Protein AF-A0A1H1UPE2-F1 (afdb_monomer)

Radius of gyration: 16.91 Å; Cα contacts (8 Å, |Δi|>4): 225; chains: 1; bounding box: 44×36×43 Å

Structure (mmCIF, N/CA/C/O backbone):
data_AF-A0A1H1UPE2-F1
#
_entry.id   AF-A0A1H1UPE2-F1
#
loop_
_atom_site.group_PDB
_atom_site.id
_atom_site.type_symbol
_atom_site.label_atom_id
_atom_site.label_alt_id
_atom_site.label_comp_id
_atom_site.label_asym_id
_atom_site.label_entity_id
_atom_site.label_seq_id
_atom_site.pdbx_PDB_ins_code
_atom_site.Cartn_x
_atom_site.Cartn_y
_atom_site.Cartn_z
_atom_site.occupancy
_atom_site.B_iso_or_equiv
_atom_site.auth_seq_id
_atom_site.auth_comp_id
_atom_site.auth_asym_id
_atom_site.auth_atom_id
_atom_site.pdbx_PDB_model_num
ATOM 1 N N . MET A 1 1 ? -24.288 -21.296 23.064 1.00 55.00 1 MET A N 1
ATOM 2 C CA . MET A 1 1 ? -23.378 -20.125 23.049 1.00 55.00 1 MET A CA 1
ATOM 3 C C . MET A 1 1 ? -23.974 -19.041 22.158 1.00 55.00 1 MET A C 1
ATOM 5 O O . MET A 1 1 ? -24.281 -19.333 21.012 1.00 55.00 1 MET A O 1
ATOM 9 N N . ARG A 1 2 ? -24.197 -17.819 22.664 1.00 40.62 2 ARG A N 1
ATOM 10 C CA . ARG A 1 2 ? -24.578 -16.676 21.811 1.00 40.62 2 ARG A CA 1
ATOM 11 C C . ARG A 1 2 ? -23.324 -16.181 21.079 1.00 40.62 2 ARG A C 1
ATOM 13 O O . ARG A 1 2 ? -22.304 -16.025 21.750 1.00 40.62 2 ARG A O 1
ATOM 20 N N . PRO A 1 3 ? -23.367 -15.916 19.761 1.00 44.50 3 PRO A N 1
ATOM 21 C CA . PRO A 1 3 ? -22.229 -15.314 19.081 1.00 44.50 3 PRO A CA 1
ATOM 22 C C . PRO A 1 3 ? -21.910 -13.960 19.738 1.00 44.50 3 PRO A C 1
ATOM 24 O O . PRO A 1 3 ? -22.844 -13.231 20.105 1.00 44.50 3 PRO A O 1
ATOM 27 N N . PRO A 1 4 ? -20.624 -13.611 19.926 1.00 52.84 4 PRO A N 1
ATOM 28 C CA . PRO A 1 4 ? -20.255 -12.315 20.471 1.00 52.84 4 PRO A CA 1
ATOM 29 C C . PRO A 1 4 ? -20.882 -11.225 19.601 1.00 52.84 4 PRO A C 1
ATOM 31 O O . PRO A 1 4 ? -20.740 -11.232 18.377 1.00 52.84 4 PRO A O 1
ATOM 34 N N . ARG A 1 5 ? -21.635 -10.310 20.229 1.00 53.56 5 ARG A N 1
ATOM 35 C CA . ARG A 1 5 ? -22.267 -9.186 19.529 1.00 53.56 5 ARG A CA 1
ATOM 36 C C . ARG A 1 5 ? -21.169 -8.434 18.787 1.00 53.56 5 ARG A C 1
ATOM 38 O O . ARG A 1 5 ? -20.299 -7.845 19.423 1.00 53.56 5 ARG A O 1
ATOM 45 N N . ALA A 1 6 ? -21.217 -8.448 17.455 1.00 54.47 6 ALA A N 1
ATOM 46 C CA . ALA A 1 6 ? -20.375 -7.592 16.637 1.00 54.47 6 ALA A CA 1
ATOM 47 C C . ALA A 1 6 ? -20.647 -6.149 17.070 1.00 54.47 6 ALA A C 1
ATOM 49 O O . ALA A 1 6 ? -21.710 -5.592 16.778 1.00 54.47 6 ALA A O 1
ATOM 50 N N . TYR A 1 7 ? -19.727 -5.565 17.838 1.00 54.62 7 TYR A N 1
ATOM 51 C CA . TYR A 1 7 ? -19.840 -4.179 18.254 1.00 54.62 7 TYR A CA 1
ATOM 52 C C . TYR A 1 7 ? -19.864 -3.347 16.976 1.00 54.62 7 TYR A C 1
ATOM 54 O O . TYR A 1 7 ? -18.863 -3.242 16.267 1.00 54.62 7 TYR A O 1
ATOM 62 N N . LYS A 1 8 ? -21.028 -2.775 16.645 1.00 57.31 8 LYS A N 1
ATOM 63 C CA . LYS A 1 8 ? -21.130 -1.774 15.586 1.00 57.31 8 LYS A CA 1
ATOM 64 C C . LYS A 1 8 ? -20.228 -0.620 16.018 1.00 57.31 8 LYS A C 1
ATOM 66 O O . LYS A 1 8 ? -20.635 0.180 16.855 1.00 57.31 8 LYS A O 1
ATOM 71 N N . LEU A 1 9 ? -18.987 -0.556 15.513 1.00 59.81 9 LEU A N 1
ATOM 72 C CA . LEU A 1 9 ? -18.142 0.617 15.738 1.00 59.81 9 LEU A CA 1
ATOM 73 C C . LEU A 1 9 ? -18.926 1.793 15.154 1.00 59.81 9 LEU A C 1
ATOM 75 O O . LEU A 1 9 ? -19.104 1.865 13.931 1.00 59.81 9 LEU A O 1
ATOM 79 N N . GLY A 1 10 ? -19.445 2.648 16.038 1.00 53.66 10 GLY A N 1
ATOM 80 C CA . GLY A 1 10 ? -20.077 3.902 15.654 1.00 53.66 10 GLY A CA 1
ATOM 81 C C . GLY A 1 10 ? -19.105 4.757 14.836 1.00 53.66 10 GLY A C 1
ATOM 82 O O . GLY A 1 10 ? -17.901 4.469 14.831 1.00 53.66 10 GLY A O 1
ATOM 83 N N . PRO A 1 11 ? -19.600 5.783 14.129 1.00 53.78 11 PRO A N 1
ATOM 84 C CA . PRO A 1 11 ? -18.756 6.658 13.326 1.00 53.78 11 PRO A CA 1
ATOM 85 C C . PRO A 1 11 ? -17.591 7.171 14.179 1.00 53.78 11 PRO A C 1
ATOM 87 O O . PRO A 1 11 ? -17.775 7.779 15.238 1.00 53.78 11 PRO A O 1
ATOM 90 N N . VAL A 1 12 ? -16.368 6.840 13.763 1.00 57.25 12 VAL A N 1
ATOM 91 C CA . VAL A 1 12 ? -15.168 7.392 14.384 1.00 57.25 12 VAL A CA 1
ATOM 92 C C . VAL A 1 12 ? -15.097 8.828 13.897 1.00 57.25 12 VAL A C 1
ATOM 94 O O . VAL A 1 12 ? -14.912 9.075 12.711 1.00 57.25 12 VAL A O 1
ATOM 97 N N . ARG A 1 13 ? -15.369 9.770 14.801 1.00 56.66 13 ARG A N 1
ATOM 98 C CA . ARG A 1 13 ? -15.393 11.199 14.491 1.00 56.66 13 ARG A CA 1
ATOM 99 C C . ARG A 1 13 ? -14.040 11.603 13.881 1.00 56.66 13 ARG A C 1
ATOM 101 O O . ARG A 1 13 ? -13.018 11.430 14.535 1.00 56.66 13 ARG A O 1
ATOM 108 N N . ASN A 1 14 ? -14.086 12.115 12.649 1.00 64.81 14 ASN A N 1
ATOM 109 C CA . ASN A 1 14 ? -12.990 12.684 11.855 1.00 64.81 14 ASN A CA 1
ATOM 110 C C . ASN A 1 14 ? -11.842 11.726 11.439 1.00 64.81 14 ASN A C 1
ATOM 112 O O . ASN A 1 14 ? -10.706 11.874 11.877 1.00 64.81 14 ASN A O 1
ATOM 116 N N . THR A 1 15 ? -12.118 10.759 10.552 1.00 82.81 15 THR A N 1
ATOM 117 C CA . THR A 1 15 ? -11.087 9.903 9.914 1.00 82.81 15 THR A CA 1
ATOM 118 C C . THR A 1 15 ? -10.413 10.542 8.694 1.00 82.81 15 THR A C 1
ATOM 120 O O . THR A 1 15 ? -9.576 9.897 8.071 1.00 82.81 15 THR A O 1
ATOM 123 N N . ILE A 1 16 ? -10.762 11.783 8.333 1.00 90.44 16 ILE A N 1
ATOM 124 C CA . ILE A 1 16 ? -10.223 12.465 7.144 1.00 90.44 16 ILE A CA 1
ATOM 125 C C . ILE A 1 16 ? -8.692 12.592 7.201 1.00 90.44 16 ILE A C 1
ATOM 127 O O . ILE A 1 16 ? -8.054 12.179 6.236 1.00 90.44 16 ILE A O 1
ATOM 131 N N . PRO A 1 17 ? -8.067 13.043 8.311 1.00 92.31 17 PRO A N 1
ATOM 132 C CA . PRO A 1 17 ? -6.606 13.127 8.375 1.00 92.31 17 PRO A CA 1
ATOM 133 C C . PRO A 1 17 ? -5.929 11.763 8.199 1.00 92.31 17 PRO A C 1
ATOM 135 O O . PRO A 1 17 ? -4.880 11.667 7.572 1.00 92.31 17 PRO A O 1
ATOM 138 N N . ALA A 1 18 ? -6.555 10.694 8.707 1.00 94.44 18 ALA A N 1
ATOM 139 C CA . ALA A 1 18 ? -6.043 9.340 8.533 1.00 94.44 18 ALA A CA 1
ATOM 140 C C . ALA A 1 18 ? -6.099 8.897 7.067 1.00 94.44 18 ALA A C 1
ATOM 142 O O . ALA A 1 18 ? -5.128 8.338 6.570 1.00 94.44 18 ALA A O 1
ATOM 143 N N . TRP A 1 19 ? -7.200 9.190 6.368 1.00 96.69 19 TRP A N 1
ATOM 144 C CA . TRP A 1 19 ? -7.316 8.936 4.932 1.00 96.69 19 TRP A CA 1
ATOM 145 C C . TRP A 1 19 ? -6.269 9.695 4.125 1.00 96.69 19 TRP A C 1
ATOM 147 O O . TRP A 1 19 ? -5.603 9.084 3.300 1.00 96.69 19 TRP A O 1
ATOM 157 N N . VAL A 1 20 ? -6.091 10.993 4.385 1.00 96.88 20 VAL A N 1
ATOM 158 C CA . VAL A 1 20 ? -5.101 11.820 3.678 1.00 96.88 20 VAL A CA 1
ATOM 159 C C . VAL A 1 20 ? -3.698 11.241 3.835 1.00 96.88 20 VAL A C 1
ATOM 161 O O . VAL A 1 20 ? -3.004 11.052 2.843 1.00 96.88 20 VAL A O 1
ATOM 164 N N . LEU A 1 21 ? -3.298 10.904 5.062 1.00 96.75 21 LEU A N 1
ATOM 165 C CA . LEU A 1 21 ? -1.960 10.374 5.325 1.00 96.75 21 LEU A CA 1
ATOM 166 C C . LEU A 1 21 ? -1.749 8.983 4.724 1.00 96.75 21 LEU A C 1
ATOM 168 O O . LEU A 1 21 ? -0.704 8.742 4.127 1.00 96.75 21 LEU A O 1
ATOM 172 N N . VAL A 1 22 ? -2.737 8.090 4.831 1.00 98.06 22 VAL A N 1
ATOM 173 C CA . VAL A 1 22 ? -2.666 6.758 4.210 1.00 98.06 22 VAL A CA 1
ATOM 174 C C . VAL A 1 22 ? -2.556 6.876 2.691 1.00 98.06 22 VAL A C 1
ATOM 176 O O . VAL A 1 22 ? -1.695 6.236 2.099 1.00 98.06 22 VAL A O 1
ATOM 179 N N . LEU A 1 23 ? -3.378 7.715 2.055 1.00 98.12 23 LEU A N 1
ATOM 180 C CA . LEU A 1 23 ? -3.332 7.910 0.605 1.00 98.12 23 LEU A CA 1
ATOM 181 C C . LEU A 1 23 ? -2.020 8.561 0.152 1.00 98.12 23 LEU A C 1
ATOM 183 O O . LEU A 1 23 ? -1.488 8.170 -0.881 1.00 98.12 23 LEU A O 1
ATOM 187 N N . ALA A 1 24 ? -1.467 9.493 0.932 1.00 97.81 24 ALA A N 1
ATOM 188 C CA . ALA A 1 24 ? -0.156 10.073 0.657 1.00 97.81 24 ALA A CA 1
ATOM 189 C C . ALA A 1 24 ? 0.955 9.012 0.712 1.00 97.81 24 ALA A C 1
ATOM 191 O O . ALA A 1 24 ? 1.769 8.938 -0.203 1.00 97.81 24 ALA A O 1
ATOM 192 N N . ALA A 1 25 ? 0.957 8.145 1.729 1.00 97.94 25 ALA A N 1
ATOM 193 C CA . ALA A 1 25 ? 1.924 7.052 1.831 1.00 97.94 25 ALA A CA 1
ATOM 194 C C . ALA A 1 25 ? 1.784 6.037 0.681 1.00 97.94 25 ALA A C 1
ATOM 196 O O . ALA A 1 25 ? 2.790 5.633 0.099 1.00 97.94 25 ALA A O 1
ATOM 197 N N . VAL A 1 26 ? 0.548 5.672 0.315 1.00 98.00 26 VAL A N 1
ATOM 198 C CA . VAL A 1 26 ? 0.261 4.828 -0.857 1.00 98.00 26 VAL A CA 1
ATOM 199 C C . VAL A 1 26 ? 0.828 5.468 -2.121 1.00 98.00 26 VAL A C 1
ATOM 201 O O . VAL A 1 26 ? 1.551 4.806 -2.861 1.00 98.00 26 VAL A O 1
ATOM 204 N N . PHE A 1 27 ? 0.559 6.755 -2.346 1.00 96.44 27 PHE A N 1
ATOM 205 C CA . PHE A 1 27 ? 1.065 7.481 -3.508 1.00 96.44 27 PHE A CA 1
ATOM 206 C C . PHE A 1 27 ? 2.597 7.519 -3.542 1.00 96.44 27 PHE A C 1
ATOM 208 O O . PHE A 1 27 ? 3.175 7.199 -4.577 1.00 96.44 27 PHE A O 1
ATOM 215 N N . CYS A 1 28 ? 3.261 7.835 -2.422 1.00 95.75 28 CYS A N 1
ATOM 216 C CA . CYS A 1 28 ? 4.724 7.840 -2.317 1.00 95.75 28 CYS A CA 1
ATOM 217 C C . CYS A 1 28 ? 5.340 6.500 -2.744 1.00 95.75 28 CYS A C 1
ATOM 219 O O . CYS A 1 28 ? 6.278 6.482 -3.535 1.00 95.75 28 CYS A O 1
ATOM 221 N N . ILE A 1 29 ? 4.802 5.378 -2.259 1.00 94.44 29 ILE A N 1
ATOM 222 C CA . ILE A 1 29 ? 5.364 4.048 -2.536 1.00 94.44 29 ILE A CA 1
ATOM 223 C C . ILE A 1 29 ? 5.000 3.525 -3.930 1.00 94.44 29 ILE A C 1
ATOM 225 O O . ILE A 1 29 ? 5.785 2.788 -4.515 1.00 94.44 29 ILE A O 1
ATOM 229 N N . THR A 1 30 ? 3.843 3.884 -4.485 1.00 94.00 30 THR A N 1
ATOM 230 C CA . THR A 1 30 ? 3.382 3.318 -5.769 1.00 94.00 30 THR A CA 1
ATOM 231 C C . THR A 1 30 ? 3.799 4.150 -6.975 1.00 94.00 30 THR A C 1
ATOM 233 O O . THR A 1 30 ? 4.405 3.622 -7.905 1.00 94.00 30 THR A O 1
ATOM 236 N N . VAL A 1 31 ? 3.513 5.452 -6.947 1.00 93.44 31 VAL A N 1
ATOM 237 C CA . VAL A 1 31 ? 3.794 6.389 -8.045 1.00 93.44 31 VAL A CA 1
ATOM 238 C C . VAL A 1 31 ? 5.053 7.199 -7.748 1.00 93.44 31 VAL A C 1
ATOM 240 O O . VAL A 1 31 ? 5.904 7.372 -8.616 1.00 93.44 31 VAL A O 1
ATOM 243 N N . GLY A 1 32 ? 5.202 7.667 -6.507 1.00 92.25 32 GLY A N 1
ATOM 244 C CA . GLY A 1 32 ? 6.325 8.497 -6.080 1.00 92.25 32 GLY A CA 1
ATOM 245 C C . GLY A 1 32 ? 7.675 7.817 -6.294 1.00 92.25 32 GLY A C 1
ATOM 246 O O . GLY A 1 32 ? 8.593 8.466 -6.788 1.00 92.25 32 GLY A O 1
ATOM 247 N N . LYS A 1 33 ? 7.789 6.513 -6.002 1.00 92.38 33 LYS A N 1
ATOM 248 C CA . LYS A 1 33 ? 9.030 5.726 -6.141 1.00 92.38 33 LYS A CA 1
ATOM 249 C C . LYS A 1 33 ? 9.705 5.834 -7.516 1.00 92.38 33 LYS A C 1
ATOM 251 O O . LYS A 1 33 ? 10.891 5.555 -7.628 1.00 92.38 33 LYS A O 1
ATOM 256 N N . ALA A 1 34 ? 8.977 6.247 -8.555 1.00 91.81 34 ALA A N 1
ATOM 257 C CA . ALA A 1 34 ? 9.536 6.461 -9.884 1.00 91.81 34 ALA A CA 1
ATOM 258 C C . ALA A 1 34 ? 10.386 7.731 -10.028 1.00 91.81 34 ALA A C 1
ATOM 260 O O . ALA A 1 34 ? 11.089 7.882 -11.020 1.00 91.81 34 ALA A O 1
ATOM 261 N N . TYR A 1 35 ? 10.327 8.631 -9.049 1.00 91.69 35 TYR A N 1
ATOM 262 C CA . TYR A 1 35 ? 11.004 9.928 -9.069 1.00 91.69 35 TYR A CA 1
ATOM 263 C C . TYR A 1 35 ? 12.082 10.064 -7.989 1.00 91.69 35 TYR A C 1
ATOM 265 O O . TYR A 1 35 ? 12.756 11.090 -7.921 1.00 91.69 35 TYR A O 1
ATOM 273 N N . VAL A 1 36 ? 12.200 9.073 -7.105 1.00 92.06 36 VAL A N 1
ATOM 274 C CA . VAL A 1 36 ? 13.107 9.116 -5.959 1.00 92.06 36 VAL A CA 1
ATOM 275 C C . VAL A 1 36 ? 13.802 7.784 -5.812 1.00 92.06 36 VAL A C 1
ATOM 277 O O . VAL A 1 36 ? 13.112 6.769 -5.753 1.00 92.06 36 VAL A O 1
ATOM 280 N N . ASP A 1 37 ? 15.128 7.774 -5.723 1.00 92.81 37 ASP A N 1
ATOM 281 C CA . ASP A 1 37 ? 15.870 6.543 -5.452 1.00 92.81 37 ASP A CA 1
ATOM 282 C C . ASP A 1 37 ? 15.686 6.101 -3.996 1.00 92.81 37 ASP A C 1
ATOM 284 O O . ASP A 1 37 ? 15.662 6.906 -3.062 1.00 92.81 37 ASP A O 1
ATOM 288 N N . GLY A 1 38 ? 15.540 4.793 -3.793 1.00 90.44 38 GLY A N 1
ATOM 289 C CA . GLY A 1 38 ? 15.335 4.211 -2.476 1.00 90.44 38 GLY A CA 1
ATOM 290 C C . GLY A 1 38 ? 16.287 3.053 -2.195 1.00 90.44 38 GLY A C 1
ATOM 291 O O . GLY A 1 38 ? 16.884 2.483 -3.101 1.00 90.44 38 GLY A O 1
ATOM 292 N N . PRO A 1 39 ? 16.393 2.609 -0.934 1.00 88.81 39 PRO A N 1
ATOM 293 C CA . PRO A 1 39 ? 17.261 1.482 -0.585 1.00 88.81 39 PRO A CA 1
ATOM 294 C C . PRO A 1 39 ? 16.872 0.161 -1.267 1.00 88.81 39 PRO A C 1
ATOM 296 O O . PRO A 1 39 ? 17.688 -0.752 -1.356 1.00 88.81 39 PRO A O 1
ATOM 299 N N . LEU A 1 40 ? 15.609 0.038 -1.692 1.00 86.50 40 LEU A N 1
ATOM 300 C CA . LEU A 1 40 ? 15.030 -1.188 -2.250 1.00 86.50 40 LEU A CA 1
ATOM 301 C C . LEU A 1 40 ? 14.624 -1.048 -3.726 1.00 86.50 40 LEU A C 1
ATOM 303 O O . LEU A 1 40 ? 14.135 -2.015 -4.306 1.00 86.50 40 LEU A O 1
ATOM 307 N N . TRP A 1 41 ? 14.773 0.134 -4.331 1.00 88.94 41 TRP A N 1
ATOM 308 C CA . TRP A 1 41 ? 14.375 0.387 -5.717 1.00 88.94 41 TRP A CA 1
ATOM 309 C C . TRP A 1 41 ? 15.211 1.510 -6.338 1.00 88.94 41 TRP A C 1
ATOM 311 O O . TRP A 1 41 ? 15.661 2.412 -5.642 1.00 88.94 41 TRP A O 1
ATOM 321 N N . ASN A 1 42 ? 15.352 1.482 -7.663 1.00 89.25 42 ASN A N 1
ATOM 322 C CA . ASN A 1 42 ? 15.969 2.564 -8.434 1.00 89.25 42 ASN A CA 1
ATOM 323 C C . ASN A 1 42 ? 14.897 3.249 -9.287 1.00 89.25 42 ASN A C 1
ATOM 325 O O . ASN A 1 42 ? 14.173 2.563 -10.016 1.00 89.25 42 ASN A O 1
ATOM 329 N N . ALA A 1 43 ? 14.812 4.575 -9.224 1.00 88.44 43 ALA A N 1
ATOM 330 C CA . ALA A 1 43 ? 13.836 5.397 -9.939 1.00 88.44 43 ALA A CA 1
ATOM 331 C C . ALA A 1 43 ? 13.999 5.293 -11.464 1.00 88.44 43 ALA A C 1
ATOM 333 O O . ALA A 1 43 ? 13.018 5.197 -12.204 1.00 88.44 43 ALA A O 1
ATOM 334 N N . SER A 1 44 ? 15.243 5.206 -11.941 1.00 85.25 44 SER A N 1
ATOM 335 C CA . SER A 1 44 ? 15.567 5.083 -13.370 1.00 85.25 44 SER A CA 1
ATOM 336 C C . SER A 1 44 ? 14.939 3.854 -14.039 1.00 85.25 44 SER A C 1
ATOM 338 O O . SER A 1 44 ? 14.552 3.918 -15.203 1.00 85.25 44 SER A O 1
ATOM 340 N N . VAL A 1 45 ? 14.765 2.754 -13.298 1.00 83.81 45 VAL A N 1
ATOM 341 C CA . VAL A 1 45 ? 14.158 1.503 -13.794 1.00 83.81 45 VAL A CA 1
ATOM 342 C C . VAL A 1 45 ? 12.624 1.570 -13.791 1.00 83.81 45 VAL A C 1
ATOM 344 O O . VAL A 1 45 ? 11.962 0.749 -14.421 1.00 83.81 45 VAL A O 1
ATOM 347 N N . GLN A 1 46 ? 12.044 2.549 -13.091 1.00 81.81 46 GLN A N 1
ATOM 348 C CA . GLN A 1 46 ? 10.597 2.767 -13.029 1.00 81.81 46 GLN A CA 1
ATOM 349 C C . GLN A 1 46 ? 10.093 3.712 -14.129 1.00 81.81 46 GLN A C 1
ATOM 351 O O . GLN A 1 46 ? 8.890 3.809 -14.326 1.00 81.81 46 GLN A O 1
ATOM 356 N N . SER A 1 47 ? 10.971 4.407 -14.858 1.00 75.31 47 SER A N 1
ATOM 357 C CA . SER A 1 47 ? 10.590 5.339 -15.936 1.00 75.31 47 SER A CA 1
ATOM 358 C C . SER A 1 47 ? 10.258 4.610 -17.245 1.00 75.31 47 SER A C 1
ATOM 360 O O . SER A 1 47 ? 10.805 4.905 -18.307 1.00 75.31 47 SER A O 1
ATOM 362 N N . LEU A 1 48 ? 9.389 3.607 -17.159 1.00 79.88 48 LEU A N 1
ATOM 363 C CA . LEU A 1 48 ? 8.943 2.789 -18.279 1.00 79.88 48 LEU A CA 1
ATOM 364 C C . LEU A 1 48 ? 7.414 2.766 -18.326 1.00 79.88 48 LEU A C 1
ATOM 366 O O . LEU A 1 48 ? 6.728 3.050 -17.345 1.00 79.88 48 LEU A O 1
ATOM 370 N N . ARG A 1 49 ? 6.885 2.433 -19.505 1.00 87.00 49 ARG A N 1
ATOM 371 C CA . ARG A 1 49 ? 5.463 2.168 -19.731 1.00 87.00 49 ARG A CA 1
ATOM 372 C C . ARG A 1 49 ? 5.320 0.728 -20.197 1.00 87.00 49 ARG A C 1
ATOM 374 O O . ARG A 1 49 ? 5.318 0.454 -21.394 1.00 87.00 49 ARG A O 1
ATOM 381 N N . GLU A 1 50 ? 5.225 -0.179 -19.239 1.00 86.88 50 GLU A N 1
ATOM 382 C CA . GLU A 1 50 ? 5.100 -1.612 -19.490 1.00 86.88 50 GLU A CA 1
ATOM 383 C C . GLU A 1 50 ? 3.834 -2.145 -18.821 1.00 86.88 50 GLU A C 1
ATOM 385 O O . GLU A 1 50 ? 3.473 -1.709 -17.731 1.00 86.88 50 GLU A O 1
ATOM 390 N N . ILE A 1 51 ? 3.147 -3.072 -19.488 1.00 88.56 51 ILE A N 1
ATOM 391 C CA . ILE A 1 51 ? 1.941 -3.716 -18.968 1.00 88.56 51 ILE A CA 1
ATOM 392 C C . ILE A 1 51 ? 2.240 -5.202 -18.772 1.00 88.56 51 ILE A C 1
ATOM 394 O O . ILE A 1 51 ? 2.599 -5.895 -19.726 1.00 88.56 51 ILE A O 1
ATOM 398 N N . ARG A 1 52 ? 2.028 -5.700 -17.556 1.00 90.75 52 ARG A N 1
ATOM 399 C CA . ARG A 1 52 ? 2.190 -7.097 -17.163 1.00 90.75 52 ARG A CA 1
ATOM 400 C C . ARG A 1 52 ? 0.844 -7.658 -16.728 1.00 90.75 52 ARG A C 1
ATOM 402 O O . ARG A 1 52 ? 0.304 -7.324 -15.680 1.00 90.75 52 ARG A O 1
ATOM 409 N N . LEU A 1 53 ? 0.264 -8.491 -17.587 1.00 91.50 53 LEU A N 1
ATOM 410 C CA . LEU A 1 53 ? -1.082 -9.045 -17.386 1.00 91.50 53 LEU A CA 1
ATOM 411 C C . LEU A 1 53 ? -1.081 -10.535 -17.051 1.00 91.50 53 LEU A C 1
ATOM 413 O O . LEU A 1 53 ? -2.154 -11.112 -16.889 1.00 91.50 53 LEU A O 1
ATOM 417 N N . ILE A 1 54 ? 0.092 -11.168 -16.984 1.00 93.94 54 ILE A N 1
ATOM 418 C CA . ILE A 1 54 ? 0.219 -12.578 -16.622 1.00 93.94 54 ILE A CA 1
ATOM 419 C C . ILE A 1 54 ? 0.275 -12.647 -15.092 1.00 93.94 54 ILE A C 1
ATOM 421 O O . ILE A 1 54 ? 1.267 -12.201 -14.517 1.00 93.94 54 ILE A O 1
ATOM 425 N N . PRO A 1 55 ? -0.751 -13.198 -14.420 1.00 94.31 55 PRO A N 1
ATOM 426 C CA . PRO A 1 55 ? -0.754 -13.253 -12.967 1.00 94.31 55 PRO A CA 1
ATOM 427 C C . PRO A 1 55 ? 0.384 -14.122 -12.444 1.00 94.31 55 PRO A C 1
ATOM 429 O O . PRO A 1 55 ? 0.655 -15.202 -12.978 1.00 94.31 55 PRO A O 1
ATOM 432 N N . LEU A 1 56 ? 0.997 -13.668 -11.359 1.00 94.38 56 LEU A N 1
ATOM 433 C CA . LEU A 1 56 ? 2.097 -14.299 -10.647 1.00 94.38 56 LEU A CA 1
ATOM 434 C C . LEU A 1 56 ? 3.340 -14.497 -11.521 1.00 94.38 56 LEU A C 1
ATOM 436 O O . LEU A 1 56 ? 4.179 -15.340 -11.203 1.00 94.38 56 LEU A O 1
ATOM 440 N N . GLN A 1 57 ? 3.486 -13.744 -12.617 1.00 92.31 57 GLN A N 1
ATOM 441 C CA . GLN A 1 57 ? 4.603 -13.912 -13.549 1.00 92.31 57 GLN A CA 1
ATOM 442 C C . GLN A 1 57 ? 5.951 -13.763 -12.843 1.00 92.31 57 GLN A C 1
ATOM 444 O O . GLN A 1 57 ? 6.847 -14.578 -13.069 1.00 92.31 57 GLN A O 1
ATOM 449 N N . GLU A 1 58 ? 6.084 -12.783 -11.945 1.00 91.12 58 GLU A N 1
ATOM 450 C CA . GLU A 1 58 ? 7.333 -12.561 -11.215 1.00 91.12 58 GLU A CA 1
ATOM 451 C C . GLU A 1 58 ? 7.709 -13.761 -10.330 1.00 91.12 58 GLU A C 1
ATOM 453 O O . GLU A 1 58 ? 8.891 -14.025 -10.133 1.00 91.12 58 GLU A O 1
ATOM 458 N N . PHE A 1 59 ? 6.743 -14.550 -9.841 1.00 94.25 59 PHE A N 1
ATOM 459 C CA . PHE A 1 59 ? 7.039 -15.751 -9.049 1.00 94.25 59 PHE A CA 1
ATOM 460 C C . PHE A 1 59 ? 7.689 -16.869 -9.871 1.00 94.25 59 PHE A C 1
ATOM 462 O O . PHE A 1 59 ? 8.425 -17.683 -9.312 1.00 94.25 59 PHE A O 1
ATOM 469 N N . TYR A 1 60 ? 7.442 -16.912 -11.181 1.00 93.12 60 TYR A N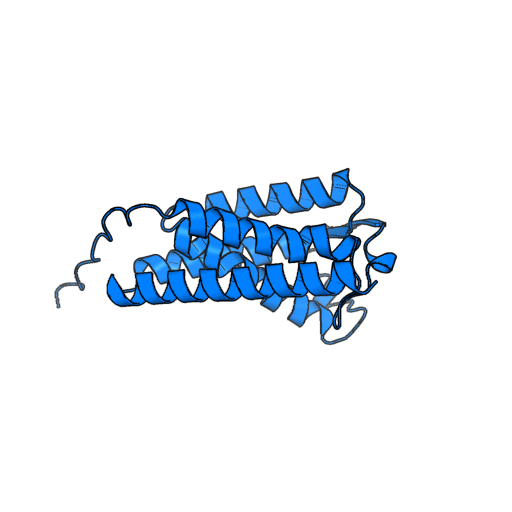 1
ATOM 470 C CA . TYR A 1 60 ? 8.012 -17.918 -12.081 1.00 93.12 60 TYR A CA 1
ATOM 471 C C . TYR A 1 60 ? 9.210 -17.394 -12.878 1.00 93.12 60 TYR A C 1
ATOM 473 O O . TYR A 1 60 ? 10.051 -18.184 -13.304 1.00 93.12 60 TYR A O 1
ATOM 481 N N . GLN A 1 61 ? 9.299 -16.078 -13.083 1.00 91.62 61 GLN A N 1
ATOM 482 C CA . GLN A 1 61 ? 10.377 -15.410 -13.816 1.00 91.62 61 GLN A CA 1
ATOM 483 C C . GLN A 1 61 ? 10.910 -14.192 -13.037 1.00 91.62 61 GLN A C 1
ATOM 485 O O . GLN A 1 61 ? 10.800 -13.059 -13.508 1.00 91.62 61 GLN A O 1
ATOM 490 N N . PRO A 1 62 ? 11.471 -14.388 -11.830 1.00 90.88 62 PRO A N 1
ATOM 491 C CA . PRO A 1 62 ? 11.933 -13.276 -11.010 1.00 90.88 62 PRO A CA 1
ATOM 492 C C . PRO A 1 62 ? 13.240 -12.680 -11.542 1.00 90.88 62 PRO A C 1
ATOM 494 O O . PRO A 1 62 ? 14.213 -13.403 -11.758 1.00 90.88 62 PRO A O 1
ATOM 497 N N . THR A 1 63 ? 13.321 -11.349 -11.625 1.00 87.81 63 THR A N 1
ATOM 498 C CA . THR A 1 63 ? 14.602 -10.640 -11.825 1.00 87.81 63 THR A CA 1
ATOM 499 C C . THR A 1 63 ? 15.551 -10.871 -10.647 1.00 87.81 63 THR A C 1
ATOM 501 O O . THR A 1 63 ? 16.748 -11.085 -10.819 1.00 87.81 63 THR A O 1
ATOM 504 N N . VAL A 1 64 ? 15.004 -10.844 -9.428 1.00 89.94 64 VAL A N 1
ATOM 505 C CA . VAL A 1 64 ? 15.696 -11.183 -8.180 1.00 89.94 64 VAL A CA 1
ATOM 506 C C . VAL A 1 64 ? 14.796 -12.087 -7.346 1.00 89.94 64 VAL A C 1
ATOM 508 O O . VAL 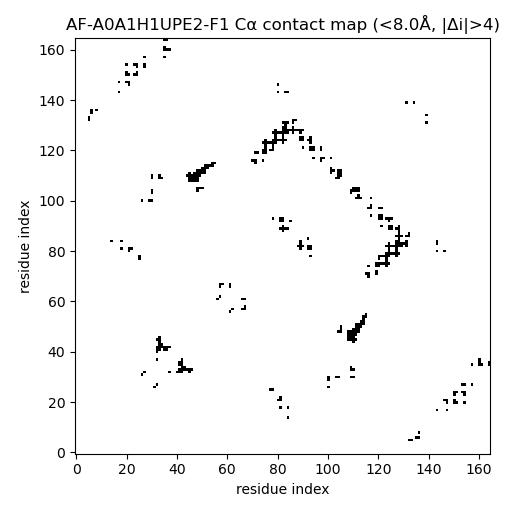A 1 64 ? 13.595 -11.846 -7.250 1.00 89.94 64 VAL A O 1
ATOM 511 N N . TRP A 1 65 ? 15.363 -13.120 -6.717 1.00 92.62 65 TRP A N 1
ATOM 512 C CA . TRP A 1 65 ? 14.595 -14.183 -6.045 1.00 92.62 65 TRP A CA 1
ATOM 513 C C . TRP A 1 65 ? 13.622 -13.677 -4.965 1.00 92.62 65 TRP A C 1
ATOM 515 O O . TRP A 1 65 ? 12.598 -14.306 -4.707 1.00 92.62 65 TRP A O 1
ATOM 525 N N . TYR A 1 66 ? 13.936 -12.546 -4.328 1.00 92.25 66 TYR A N 1
ATOM 526 C CA . TYR A 1 66 ? 13.121 -11.945 -3.271 1.00 92.25 66 TYR A CA 1
ATOM 527 C C . TYR A 1 66 ? 12.115 -10.904 -3.790 1.00 92.25 66 TYR A C 1
ATOM 529 O O . TYR A 1 66 ? 11.254 -10.469 -3.027 1.00 92.25 66 TYR A O 1
ATOM 537 N N . GLY A 1 67 ? 12.210 -10.498 -5.060 1.00 92.56 67 GLY A N 1
ATOM 538 C CA . GLY A 1 67 ? 11.378 -9.457 -5.673 1.00 92.56 67 GLY A CA 1
ATOM 539 C C . GLY A 1 67 ? 9.874 -9.736 -5.576 1.00 92.56 67 GLY A C 1
ATOM 540 O O . GLY A 1 67 ? 9.163 -8.903 -5.015 1.00 92.56 67 GLY A O 1
ATOM 541 N N . PRO A 1 68 ? 9.396 -10.931 -5.977 1.00 94.06 68 PRO A N 1
ATOM 542 C CA . PRO A 1 68 ? 7.970 -11.263 -5.920 1.00 94.06 68 PRO A CA 1
ATOM 543 C C . PRO A 1 68 ? 7.420 -11.242 -4.490 1.00 94.06 68 PRO A C 1
ATOM 545 O O . PRO A 1 68 ? 6.292 -10.821 -4.243 1.00 94.06 68 PRO A O 1
ATOM 548 N N . TRP A 1 69 ? 8.237 -11.659 -3.515 1.00 95.94 69 TRP A N 1
ATOM 549 C CA . TRP A 1 69 ? 7.872 -11.638 -2.099 1.00 95.94 69 TRP A CA 1
ATOM 550 C C . TRP A 1 69 ? 7.808 -10.218 -1.541 1.00 95.94 69 TRP A C 1
ATOM 552 O O . TRP A 1 69 ? 6.879 -9.906 -0.795 1.00 95.94 69 TRP A O 1
ATOM 562 N N . LEU A 1 70 ? 8.764 -9.358 -1.909 1.00 94.00 70 LEU A N 1
ATOM 563 C CA . LEU A 1 70 ? 8.712 -7.934 -1.579 1.00 94.00 70 LEU A CA 1
ATOM 564 C C . LEU A 1 70 ? 7.476 -7.273 -2.190 1.00 94.00 70 LEU A C 1
ATOM 566 O O . LEU A 1 70 ? 6.811 -6.518 -1.486 1.00 94.00 70 LEU A O 1
ATOM 570 N N . ASN A 1 71 ? 7.143 -7.586 -3.446 1.00 94.12 71 ASN A N 1
ATOM 571 C CA . ASN A 1 71 ? 5.970 -7.030 -4.112 1.00 94.12 71 ASN A CA 1
ATOM 572 C C . ASN A 1 71 ? 4.674 -7.472 -3.417 1.00 94.12 71 ASN A C 1
ATOM 574 O O . ASN A 1 71 ? 3.876 -6.646 -2.974 1.00 94.12 71 ASN A O 1
ATOM 578 N N . PHE A 1 72 ? 4.518 -8.782 -3.208 1.00 97.00 72 PHE A N 1
ATOM 579 C CA . PHE A 1 72 ? 3.372 -9.361 -2.511 1.00 97.00 72 PHE A CA 1
ATOM 580 C C . PHE A 1 72 ? 3.174 -8.779 -1.109 1.00 97.00 72 PHE A C 1
ATOM 582 O O . PHE A 1 72 ? 2.105 -8.252 -0.793 1.00 97.00 72 PHE A O 1
ATOM 589 N N . LEU A 1 73 ? 4.199 -8.855 -0.255 1.00 97.44 73 LEU A N 1
ATOM 590 C CA . LEU A 1 73 ? 4.097 -8.392 1.129 1.00 97.44 73 LEU A CA 1
ATOM 591 C C . LEU A 1 73 ? 3.964 -6.870 1.206 1.00 97.44 73 LEU A C 1
ATOM 593 O O . LEU A 1 73 ? 3.194 -6.375 2.029 1.00 97.44 73 LEU A O 1
ATOM 597 N N . GLY A 1 74 ? 4.682 -6.141 0.349 1.00 96.19 74 GLY A N 1
ATOM 598 C CA . GLY A 1 74 ? 4.651 -4.686 0.272 1.00 96.19 74 GLY A CA 1
ATOM 599 C C . GLY A 1 74 ? 3.259 -4.168 -0.070 1.00 96.19 74 GLY A C 1
ATOM 600 O O . GLY A 1 74 ? 2.694 -3.401 0.706 1.00 96.19 74 GLY A O 1
ATOM 601 N N . ASN A 1 75 ? 2.669 -4.649 -1.164 1.00 97.56 75 ASN A N 1
ATOM 602 C CA . ASN A 1 75 ? 1.346 -4.224 -1.624 1.00 97.56 75 ASN A CA 1
ATOM 603 C C . ASN A 1 75 ? 0.228 -4.634 -0.657 1.00 97.56 75 ASN A C 1
ATOM 605 O O . ASN A 1 75 ? -0.620 -3.813 -0.290 1.00 97.56 75 ASN A O 1
ATOM 609 N N . VAL A 1 76 ? 0.268 -5.867 -0.131 1.00 98.56 76 VAL A N 1
ATOM 610 C CA . VAL A 1 76 ? -0.683 -6.300 0.905 1.00 98.56 76 VAL A CA 1
ATOM 611 C C . VAL A 1 76 ? -0.586 -5.394 2.135 1.00 98.56 76 VAL A C 1
ATOM 613 O O . VAL A 1 76 ? -1.608 -4.883 2.600 1.00 98.56 76 VAL A O 1
ATOM 616 N N . ALA A 1 77 ? 0.618 -5.155 2.665 1.00 98.06 77 ALA A N 1
ATOM 617 C CA . ALA A 1 77 ? 0.810 -4.313 3.845 1.00 98.06 77 ALA A CA 1
ATOM 618 C C . ALA A 1 77 ? 0.383 -2.858 3.593 1.00 98.06 77 ALA A C 1
ATOM 620 O O . ALA A 1 77 ? -0.261 -2.254 4.455 1.00 98.06 77 ALA A O 1
ATOM 621 N N . LEU A 1 78 ? 0.680 -2.321 2.407 1.00 97.94 78 LEU A N 1
ATOM 622 C CA . LEU A 1 78 ? 0.344 -0.958 2.003 1.00 97.94 78 LEU A CA 1
ATOM 623 C C . LEU A 1 78 ? -1.173 -0.720 1.965 1.00 97.94 78 LEU A C 1
ATOM 625 O O . LEU A 1 78 ? -1.641 0.357 2.339 1.00 97.94 78 LEU A O 1
ATOM 629 N N . PHE A 1 79 ? -1.958 -1.735 1.588 1.00 98.56 79 PHE A N 1
ATOM 630 C CA . PHE A 1 79 ? -3.417 -1.631 1.490 1.00 98.56 79 PHE A CA 1
ATOM 631 C C . PHE A 1 79 ? -4.189 -2.072 2.745 1.00 98.56 79 PHE A C 1
ATOM 633 O O . PHE A 1 79 ? -5.388 -1.786 2.856 1.00 98.56 79 PHE A O 1
ATOM 640 N N . VAL A 1 80 ? -3.547 -2.683 3.749 1.00 98.62 80 VAL A N 1
ATOM 641 C CA . VAL A 1 80 ? -4.203 -2.972 5.045 1.00 98.62 80 VAL A CA 1
ATOM 642 C C . VAL A 1 80 ? -4.784 -1.707 5.707 1.00 98.62 80 VAL A C 1
ATOM 644 O O . VAL A 1 80 ? -5.952 -1.745 6.114 1.00 98.62 80 VAL A O 1
ATOM 647 N N . PRO A 1 81 ? -4.067 -0.567 5.791 1.00 98.12 81 PRO A N 1
ATOM 648 C CA . PRO A 1 81 ? -4.625 0.691 6.290 1.00 98.12 81 PRO A CA 1
ATOM 649 C C . PRO A 1 81 ? -5.859 1.173 5.514 1.00 98.12 81 PRO A C 1
ATOM 651 O O . PRO A 1 81 ? -6.845 1.590 6.127 1.00 98.12 81 PRO A O 1
ATOM 654 N N . VAL A 1 82 ? -5.843 1.062 4.179 1.00 98.31 82 VAL A N 1
ATOM 655 C CA . VAL A 1 82 ? -6.979 1.411 3.305 1.00 98.31 82 VAL A CA 1
ATOM 656 C C . VAL A 1 82 ? -8.198 0.568 3.675 1.00 98.31 82 VAL A C 1
ATOM 658 O O . VAL A 1 82 ? -9.289 1.095 3.909 1.00 98.31 82 VAL A O 1
ATOM 661 N N . GLY A 1 83 ? -8.002 -0.744 3.816 1.00 97.69 83 GLY A N 1
ATOM 662 C CA . GLY A 1 83 ? -9.039 -1.677 4.237 1.00 97.69 83 GLY A CA 1
ATOM 663 C C . GLY A 1 83 ? -9.596 -1.378 5.628 1.00 97.69 83 GLY A C 1
ATOM 664 O O . GLY A 1 83 ? -10.815 -1.365 5.822 1.00 97.69 83 GLY A O 1
ATOM 665 N N . LEU A 1 84 ? -8.717 -1.090 6.594 1.00 96.62 84 LEU A N 1
ATOM 666 C CA . LEU A 1 84 ? -9.103 -0.740 7.963 1.00 96.62 84 LEU A CA 1
ATOM 667 C C . LEU A 1 84 ? -10.026 0.483 7.986 1.00 96.62 84 LEU A C 1
ATOM 669 O O . LEU A 1 84 ? -11.053 0.459 8.669 1.00 96.62 84 LEU A O 1
ATOM 673 N N . LEU A 1 85 ? -9.696 1.524 7.214 1.00 96.06 85 LEU A N 1
ATOM 674 C CA . LEU A 1 85 ? -10.480 2.757 7.136 1.00 96.06 85 LEU A CA 1
ATOM 675 C C . LEU A 1 85 ? -11.786 2.585 6.341 1.00 96.06 85 LEU A C 1
ATOM 677 O O . LEU A 1 85 ? -12.823 3.122 6.742 1.00 96.06 85 LEU A O 1
ATOM 681 N N . ALA A 1 86 ? -11.773 1.811 5.252 1.00 95.88 86 ALA A N 1
ATOM 682 C CA . ALA A 1 86 ? -12.948 1.547 4.414 1.00 95.88 86 ALA A CA 1
ATOM 683 C C . ALA A 1 86 ? -13.924 0.525 5.027 1.00 95.88 86 ALA A C 1
ATOM 685 O O . ALA A 1 86 ? -15.115 0.499 4.688 1.00 95.88 86 ALA A O 1
ATOM 686 N N . ARG A 1 87 ? -13.456 -0.307 5.965 1.00 94.00 87 ARG A N 1
ATOM 687 C CA . ARG A 1 87 ? -14.258 -1.270 6.734 1.00 94.00 87 ARG A CA 1
ATOM 688 C C . ARG A 1 87 ? -15.061 -2.199 5.812 1.00 94.00 87 ARG A C 1
ATOM 690 O O . ARG A 1 87 ? -14.503 -2.999 5.076 1.00 94.00 87 ARG A O 1
ATOM 697 N N . ARG A 1 88 ? -16.395 -2.088 5.809 1.00 93.19 88 ARG A N 1
ATOM 698 C CA . ARG A 1 88 ? -17.284 -2.916 4.968 1.00 93.19 88 ARG A CA 1
ATOM 699 C C . ARG A 1 88 ? -17.174 -2.610 3.474 1.00 93.19 88 ARG A C 1
ATOM 701 O O . ARG A 1 88 ? -17.654 -3.395 2.667 1.00 93.19 88 ARG A O 1
ATOM 708 N N . ARG A 1 89 ? -16.587 -1.469 3.109 1.00 95.88 89 ARG A N 1
ATOM 709 C CA . ARG A 1 89 ? -16.318 -1.075 1.722 1.00 95.88 89 ARG A CA 1
ATOM 710 C C . ARG A 1 89 ? -14.869 -1.354 1.318 1.00 95.88 89 ARG A C 1
ATOM 712 O O . ARG A 1 89 ? -14.451 -0.883 0.273 1.00 95.88 89 ARG A O 1
ATOM 719 N N . ALA A 1 90 ? -14.118 -2.109 2.121 1.00 97.25 90 ALA A N 1
ATOM 720 C CA . ALA A 1 90 ? -12.696 -2.336 1.899 1.00 97.25 90 ALA A CA 1
ATOM 721 C C . ALA A 1 90 ? -12.368 -2.907 0.520 1.00 97.25 90 ALA A C 1
ATOM 723 O O . ALA A 1 90 ? -11.536 -2.334 -0.164 1.00 97.25 90 ALA A O 1
ATOM 724 N N . VAL A 1 91 ? -13.059 -3.962 0.082 1.00 98.31 91 VAL A N 1
ATOM 725 C CA . VAL A 1 91 ? -12.819 -4.558 -1.243 1.00 98.31 91 VAL A CA 1
ATOM 726 C C . VAL A 1 91 ? -13.104 -3.573 -2.385 1.00 98.31 91 VAL A C 1
ATOM 728 O O . VAL A 1 91 ? -12.180 -3.307 -3.143 1.00 98.31 91 VAL A O 1
ATOM 731 N N . PRO A 1 92 ? -14.305 -2.967 -2.524 1.00 98.25 92 PRO A N 1
ATOM 732 C CA . PRO A 1 92 ? -14.553 -2.054 -3.642 1.00 98.25 92 PRO A CA 1
ATOM 733 C C . PRO A 1 92 ? -13.680 -0.790 -3.603 1.00 98.25 92 PRO A C 1
ATOM 735 O O . PRO A 1 92 ? -13.281 -0.307 -4.656 1.00 98.25 92 PRO A O 1
ATOM 738 N N . VAL A 1 93 ? -13.347 -0.267 -2.414 1.00 98.12 93 VAL A N 1
ATOM 739 C CA . VAL A 1 93 ? -12.416 0.869 -2.285 1.00 98.12 93 VAL A CA 1
ATOM 740 C C . VAL A 1 93 ? -10.991 0.457 -2.654 1.00 98.12 93 VAL A C 1
ATOM 742 O O . VAL A 1 93 ? -10.323 1.198 -3.362 1.00 98.12 93 VAL A O 1
ATOM 745 N N . GLY A 1 94 ? -10.537 -0.717 -2.210 1.00 98.31 94 GLY A N 1
ATOM 746 C CA . GLY A 1 94 ? -9.214 -1.255 -2.525 1.00 98.31 94 GLY A CA 1
ATOM 747 C C . GLY A 1 94 ? -9.036 -1.507 -4.018 1.00 98.31 94 GLY A C 1
ATOM 748 O O . GLY A 1 94 ? -8.080 -1.008 -4.597 1.00 98.31 94 GLY A O 1
ATOM 749 N N . VAL A 1 95 ? -9.996 -2.183 -4.656 1.00 98.50 95 VAL A N 1
ATOM 750 C CA . VAL A 1 95 ? -9.998 -2.400 -6.113 1.00 98.50 95 VAL A CA 1
ATOM 751 C C . VAL A 1 95 ? -9.982 -1.063 -6.852 1.00 98.50 95 VAL A C 1
ATOM 753 O O . VAL A 1 95 ? -9.133 -0.852 -7.709 1.00 98.50 95 VAL A O 1
ATOM 756 N N . GLY A 1 96 ? -10.885 -0.138 -6.504 1.00 98.38 96 GLY A N 1
ATOM 757 C CA . GLY A 1 96 ? -10.971 1.160 -7.176 1.00 98.38 96 GLY A CA 1
ATOM 758 C C . GLY A 1 96 ? -9.696 1.994 -7.036 1.00 98.38 96 GLY A C 1
ATOM 759 O O . GLY A 1 96 ? -9.232 2.568 -8.017 1.00 98.38 96 GLY A O 1
ATOM 760 N N . LEU A 1 97 ? -9.105 2.029 -5.837 1.00 98.31 97 LEU A N 1
ATOM 761 C CA . LEU A 1 97 ? -7.844 2.727 -5.595 1.00 98.31 97 LEU A CA 1
ATOM 762 C C . LEU A 1 97 ? -6.687 2.067 -6.347 1.00 98.31 97 LEU A C 1
ATOM 764 O O . LEU A 1 97 ? -5.894 2.773 -6.954 1.00 98.31 97 LEU A O 1
ATOM 768 N N . SER A 1 98 ? -6.604 0.736 -6.344 1.00 97.94 98 SER A N 1
ATOM 769 C CA . SER A 1 98 ? -5.537 0.036 -7.054 1.00 97.94 98 SER A CA 1
ATOM 770 C C . SER A 1 98 ? -5.635 0.249 -8.561 1.00 97.94 98 SER A C 1
ATOM 772 O O . SER A 1 98 ? -4.641 0.601 -9.173 1.00 97.94 98 SER A O 1
ATOM 774 N N . VAL A 1 99 ? -6.831 0.156 -9.155 1.00 97.50 99 VAL A N 1
ATOM 775 C CA . VAL A 1 99 ? -7.034 0.489 -10.577 1.00 97.50 99 VAL A CA 1
ATOM 776 C C . VAL A 1 99 ? -6.620 1.934 -10.869 1.00 97.50 99 VAL A C 1
ATOM 778 O O . VAL A 1 99 ? -5.980 2.193 -11.881 1.00 97.50 99 VAL A O 1
ATOM 781 N N . ALA A 1 100 ? -6.947 2.886 -9.990 1.00 97.50 100 ALA A N 1
ATOM 782 C CA . ALA A 1 100 ? -6.531 4.275 -10.171 1.00 97.50 100 ALA A CA 1
ATOM 783 C C . ALA A 1 100 ? -5.000 4.442 -10.139 1.00 97.50 100 ALA A C 1
ATOM 785 O O . ALA A 1 100 ? -4.471 5.260 -10.890 1.00 97.50 100 ALA A O 1
ATOM 786 N N . ILE A 1 101 ? -4.295 3.668 -9.310 1.00 96.25 101 ILE A N 1
ATOM 787 C CA . ILE A 1 101 ? -2.827 3.648 -9.254 1.00 96.25 101 ILE A CA 1
ATOM 788 C C . ILE A 1 101 ? -2.252 3.082 -10.552 1.00 96.25 101 ILE A C 1
ATOM 790 O O . ILE A 1 101 ? -1.473 3.781 -11.193 1.00 96.25 101 ILE A O 1
ATOM 794 N N . GLU A 1 102 ? -2.711 1.904 -10.986 1.00 94.88 102 GLU A N 1
ATOM 795 C CA . GLU A 1 102 ? -2.286 1.268 -12.242 1.00 94.88 102 GLU A CA 1
ATOM 796 C C . GLU A 1 102 ? -2.465 2.208 -13.444 1.00 94.88 102 GLU A C 1
ATOM 798 O O . GLU A 1 102 ? -1.559 2.399 -14.257 1.00 94.88 102 GLU A O 1
ATOM 803 N N . LEU A 1 103 ? -3.635 2.852 -13.540 1.00 94.44 103 LEU A N 1
ATOM 804 C CA . LEU A 1 103 ? -3.940 3.814 -14.600 1.00 94.44 103 LEU A CA 1
ATOM 805 C C . LEU A 1 103 ? -3.063 5.062 -14.514 1.00 94.44 103 LEU A C 1
ATOM 807 O O . LEU A 1 103 ? -2.670 5.594 -15.551 1.00 94.44 103 LEU A O 1
ATOM 811 N N . THR A 1 104 ? -2.759 5.530 -13.301 1.00 94.12 104 THR A N 1
ATOM 812 C CA . THR A 1 104 ? -1.837 6.652 -13.098 1.00 94.12 104 THR A CA 1
ATOM 813 C C . THR A 1 104 ? -0.448 6.264 -13.581 1.00 94.12 104 THR A C 1
ATOM 815 O O . THR A 1 104 ? 0.087 6.963 -14.433 1.00 94.12 104 THR A O 1
ATOM 818 N N . GLN A 1 105 ? 0.089 5.124 -13.133 1.00 93.50 105 GLN A N 1
ATOM 819 C CA . GLN A 1 105 ? 1.411 4.635 -13.531 1.00 93.50 105 GLN A CA 1
ATOM 820 C C . GLN A 1 105 ? 1.526 4.467 -15.043 1.00 93.50 105 GLN A C 1
ATOM 822 O O . GLN A 1 105 ? 2.498 4.937 -15.640 1.00 93.50 105 GLN A O 1
ATOM 827 N N . PHE A 1 106 ? 0.495 3.894 -15.671 1.00 92.69 106 PHE A N 1
ATOM 828 C CA . PHE A 1 106 ? 0.413 3.808 -17.120 1.00 92.69 106 PHE A CA 1
ATOM 829 C C . PHE A 1 106 ? 0.424 5.196 -17.761 1.00 92.69 106 PHE A C 1
ATOM 831 O O . PHE A 1 106 ? 1.239 5.460 -18.640 1.00 92.69 106 PHE A O 1
ATOM 838 N N . ALA A 1 107 ? -0.466 6.098 -17.338 1.00 93.06 107 ALA A N 1
ATOM 839 C CA . ALA A 1 107 ? -0.624 7.422 -17.933 1.00 93.06 107 ALA A CA 1
ATOM 840 C C . ALA A 1 107 ? 0.645 8.275 -17.813 1.00 93.06 107 ALA A C 1
ATOM 842 O O . ALA A 1 107 ? 0.997 8.953 -18.781 1.00 93.06 107 ALA A O 1
ATOM 843 N N . THR A 1 108 ? 1.348 8.199 -16.681 1.00 91.12 108 THR A N 1
ATOM 844 C CA . THR A 1 108 ? 2.550 8.992 -16.393 1.00 91.12 108 THR A CA 1
ATOM 845 C C . THR A 1 108 ? 3.860 8.293 -16.748 1.00 91.12 108 THR A C 1
ATOM 847 O O . THR A 1 108 ? 4.904 8.917 -16.610 1.00 91.12 108 THR A O 1
ATOM 850 N N . ALA A 1 109 ? 3.825 7.048 -17.242 1.00 89.19 109 ALA A N 1
ATOM 851 C CA . ALA A 1 109 ? 5.018 6.234 -17.512 1.00 89.19 109 ALA A CA 1
ATOM 852 C C . ALA A 1 109 ? 5.949 6.116 -16.287 1.00 89.19 109 ALA A C 1
ATOM 854 O O . ALA A 1 109 ? 7.166 6.250 -16.392 1.00 89.19 109 ALA A O 1
ATOM 855 N N . THR A 1 110 ? 5.348 5.909 -15.113 1.00 86.75 110 THR A N 1
ATOM 856 C CA . THR A 1 110 ? 6.046 5.829 -13.817 1.00 86.75 110 THR A CA 1
ATOM 857 C C . THR A 1 110 ? 6.096 4.405 -13.272 1.00 86.75 110 THR A C 1
ATOM 859 O O . THR A 1 110 ? 6.119 4.214 -12.055 1.00 86.75 110 THR A O 1
ATOM 862 N N . GLY A 1 111 ? 6.042 3.397 -14.140 1.00 83.25 111 GLY A N 1
ATOM 863 C CA . GLY A 1 111 ? 6.286 2.022 -13.735 1.00 83.25 111 GLY A CA 1
ATOM 864 C C . GLY A 1 111 ? 5.564 0.989 -14.580 1.00 83.25 111 GLY A C 1
ATOM 865 O O . GLY A 1 111 ? 5.043 1.252 -15.665 1.00 83.25 111 GLY A O 1
ATOM 866 N N . TYR A 1 112 ? 5.547 -0.214 -14.029 1.00 83.88 112 TYR A N 1
ATOM 867 C CA . TYR A 1 112 ? 4.840 -1.355 -14.575 1.00 83.88 112 TYR A CA 1
ATOM 868 C C . TYR A 1 112 ? 3.384 -1.279 -14.142 1.00 83.88 112 TYR A C 1
ATOM 870 O O . TYR A 1 112 ? 3.108 -1.120 -12.957 1.00 83.88 112 TYR A O 1
ATOM 878 N N . THR A 1 113 ? 2.473 -1.391 -15.102 1.00 86.38 113 THR A N 1
ATOM 879 C CA . THR A 1 113 ? 1.081 -1.707 -14.809 1.00 86.38 113 THR A CA 1
ATOM 880 C C . THR A 1 113 ? 0.979 -3.212 -14.631 1.00 86.38 113 THR A C 1
ATOM 882 O O . THR A 1 113 ? 1.147 -3.937 -15.613 1.00 86.38 113 THR A O 1
ATOM 885 N N . ASP A 1 114 ? 0.741 -3.682 -13.413 1.00 89.31 114 ASP A N 1
ATOM 886 C CA . ASP A 1 114 ? 0.859 -5.092 -13.045 1.00 89.31 114 ASP A CA 1
ATOM 887 C C . ASP A 1 114 ? -0.454 -5.639 -12.465 1.00 89.31 114 ASP A C 1
ATOM 889 O O . ASP A 1 114 ? -1.039 -5.109 -11.518 1.00 89.31 114 ASP A O 1
ATOM 893 N N . ILE A 1 115 ? -0.946 -6.737 -13.041 1.00 93.81 115 ILE A N 1
ATOM 89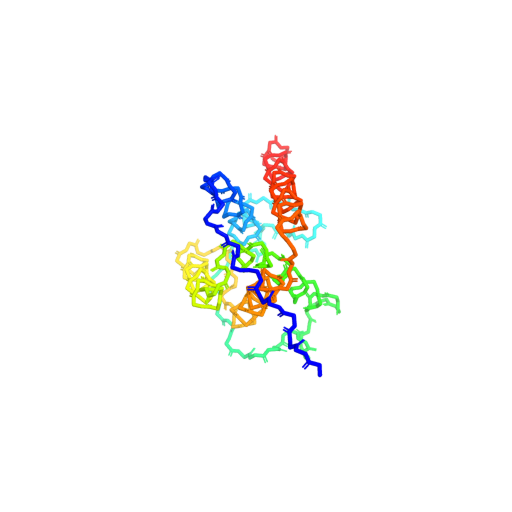4 C CA . ILE A 1 115 ? -2.142 -7.413 -12.531 1.00 93.81 115 ILE A CA 1
ATOM 895 C C . ILE A 1 115 ? -1.930 -7.943 -11.105 1.00 93.81 115 ILE A C 1
ATOM 897 O O . ILE A 1 115 ? -2.889 -8.019 -10.331 1.00 93.81 115 ILE A O 1
ATOM 901 N N . ASP A 1 116 ? -0.689 -8.271 -10.741 1.00 95.31 116 ASP A N 1
ATOM 902 C CA . ASP A 1 116 ? -0.345 -8.747 -9.406 1.00 95.31 116 ASP A CA 1
ATOM 903 C C . ASP A 1 116 ? -0.514 -7.645 -8.359 1.00 95.31 116 ASP A C 1
ATOM 9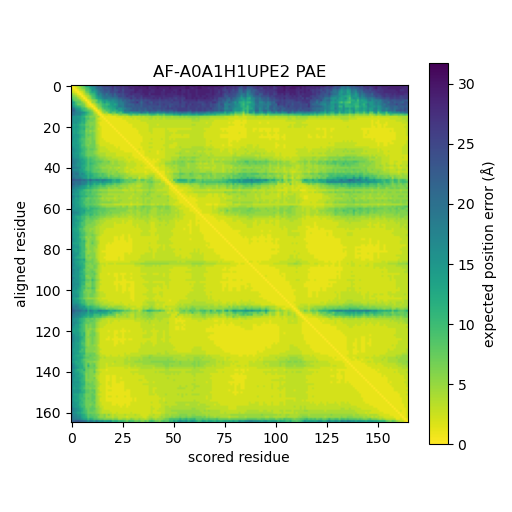05 O O . ASP A 1 116 ? -1.059 -7.905 -7.282 1.00 95.31 116 ASP A O 1
ATOM 909 N N . ASP A 1 117 ? -0.174 -6.400 -8.695 1.00 94.44 117 ASP A N 1
ATOM 910 C CA . ASP A 1 117 ? -0.371 -5.241 -7.823 1.00 94.44 117 ASP A CA 1
ATOM 911 C C . ASP A 1 117 ? -1.866 -5.046 -7.527 1.00 94.44 117 ASP A C 1
ATOM 913 O O . ASP A 1 117 ? -2.256 -4.937 -6.359 1.00 94.44 117 ASP A O 1
ATOM 917 N N . LEU A 1 118 ? -2.736 -5.145 -8.543 1.00 96.56 118 LEU A N 1
ATOM 918 C CA . LEU A 1 118 ? -4.195 -5.127 -8.362 1.00 96.56 118 LEU A CA 1
ATOM 919 C C . LEU A 1 118 ? -4.685 -6.223 -7.407 1.00 96.56 118 LEU A C 1
ATOM 921 O O . LEU A 1 118 ? -5.518 -5.963 -6.526 1.00 96.56 118 LEU A O 1
ATOM 925 N N . ILE A 1 119 ? -4.182 -7.448 -7.567 1.00 97.75 119 ILE A N 1
ATOM 926 C CA . ILE A 1 119 ? -4.556 -8.592 -6.730 1.00 97.75 119 ILE A CA 1
ATOM 927 C C . ILE A 1 119 ? -4.082 -8.367 -5.289 1.00 97.75 119 ILE A C 1
ATOM 929 O O . ILE A 1 119 ? -4.881 -8.463 -4.353 1.00 97.75 119 ILE A O 1
ATOM 933 N N . PHE A 1 120 ? -2.811 -8.029 -5.085 1.00 98.38 120 PHE A N 1
ATOM 934 C CA . PHE A 1 120 ? -2.190 -7.904 -3.765 1.00 98.38 120 PHE A CA 1
ATOM 935 C C . PHE A 1 120 ? -2.737 -6.715 -2.977 1.00 98.38 120 PHE A C 1
ATOM 937 O O . PHE A 1 120 ? -3.071 -6.859 -1.797 1.00 98.38 120 PHE A O 1
ATOM 944 N N . ASN A 1 121 ? -2.953 -5.578 -3.635 1.00 98.56 121 ASN A N 1
ATOM 945 C CA . ASN A 1 121 ? -3.610 -4.417 -3.043 1.00 98.56 121 ASN A CA 1
ATOM 946 C C . ASN A 1 121 ? -5.048 -4.746 -2.614 1.00 98.56 121 ASN A C 1
ATOM 948 O O . ASN A 1 121 ? -5.485 -4.411 -1.507 1.00 98.56 121 ASN A O 1
ATOM 952 N N . THR A 1 122 ? -5.788 -5.479 -3.449 1.00 98.50 122 THR A N 1
ATOM 953 C CA . THR A 1 122 ? -7.146 -5.929 -3.112 1.00 98.50 122 THR A CA 1
ATOM 954 C C . THR A 1 122 ? -7.145 -6.887 -1.917 1.00 98.50 122 THR A C 1
ATOM 956 O O . THR A 1 122 ? -7.994 -6.756 -1.028 1.00 98.50 122 THR A O 1
ATOM 959 N N . LEU A 1 123 ? -6.180 -7.810 -1.843 1.00 98.69 123 LEU A N 1
ATOM 960 C CA . LEU A 1 123 ? -5.995 -8.709 -0.698 1.00 98.69 123 LEU A CA 1
ATOM 961 C C . LEU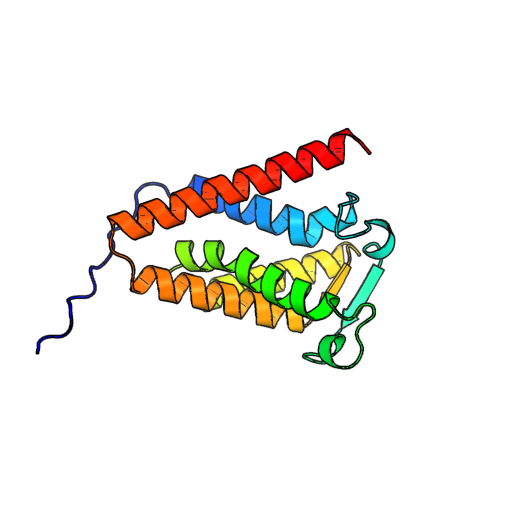 A 1 123 ? -5.663 -7.937 0.586 1.00 98.69 123 LEU A C 1
ATOM 963 O O . LEU A 1 123 ? -6.275 -8.191 1.626 1.00 98.69 123 LEU A O 1
ATOM 967 N N . GLY A 1 124 ? -4.761 -6.956 0.514 1.00 98.69 124 GLY A N 1
ATOM 968 C CA . GLY A 1 124 ? -4.432 -6.064 1.627 1.00 98.69 124 GLY A CA 1
ATOM 969 C C . GLY A 1 124 ? -5.653 -5.309 2.145 1.00 98.69 124 GLY A C 1
ATOM 970 O O . GLY A 1 124 ? -5.946 -5.323 3.345 1.00 98.69 124 GLY A O 1
ATOM 971 N N . ALA A 1 125 ? -6.442 -4.729 1.239 1.00 98.75 125 ALA A N 1
ATOM 972 C CA . ALA A 1 125 ? -7.675 -4.047 1.605 1.00 98.75 125 ALA A CA 1
ATOM 973 C C . ALA A 1 125 ? -8.684 -5.014 2.241 1.00 98.75 125 ALA A C 1
ATOM 975 O O . ALA A 1 125 ? -9.243 -4.718 3.300 1.00 98.75 125 ALA A O 1
ATOM 976 N N . ALA A 1 126 ? -8.896 -6.195 1.653 1.00 98.69 126 ALA A N 1
ATOM 977 C CA . ALA A 1 126 ? -9.778 -7.214 2.214 1.00 98.69 126 ALA A CA 1
ATOM 978 C C . ALA A 1 126 ? -9.361 -7.608 3.642 1.00 98.69 126 ALA A C 1
ATOM 980 O O . ALA A 1 126 ? -10.207 -7.632 4.543 1.00 98.69 126 ALA A O 1
ATOM 981 N N . LEU A 1 127 ? -8.062 -7.832 3.873 1.00 98.62 127 LEU A N 1
ATOM 982 C CA . LEU A 1 127 ? -7.497 -8.132 5.189 1.00 98.62 127 LEU A CA 1
ATOM 983 C C . LEU A 1 127 ? -7.748 -6.992 6.184 1.00 98.62 127 LEU A C 1
ATOM 985 O O . LEU A 1 127 ? -8.242 -7.232 7.288 1.00 98.62 127 LEU A O 1
ATOM 989 N N . GLY A 1 128 ? -7.488 -5.742 5.794 1.00 98.12 128 GLY A N 1
ATOM 990 C CA . GLY A 1 128 ? -7.758 -4.573 6.631 1.00 98.12 128 GLY A CA 1
ATOM 991 C C . GLY A 1 128 ? -9.239 -4.429 6.999 1.00 98.12 128 GLY A C 1
ATOM 992 O O . GLY A 1 128 ? -9.585 -4.200 8.161 1.00 98.12 128 GLY A O 1
ATOM 993 N N . GLY A 1 129 ? -10.139 -4.630 6.033 1.00 97.56 129 GLY A N 1
ATOM 994 C CA . GLY A 1 129 ? -11.586 -4.597 6.262 1.00 97.56 129 GLY A CA 1
ATOM 995 C C . GLY A 1 129 ? -12.062 -5.716 7.189 1.00 97.56 129 GLY A C 1
ATOM 996 O O . GLY A 1 129 ? -12.892 -5.485 8.077 1.00 97.56 129 GLY A O 1
ATOM 997 N N . TRP A 1 130 ? -11.499 -6.916 7.029 1.00 97.56 130 TRP A N 1
ATOM 998 C CA . TRP A 1 130 ? -11.745 -8.054 7.910 1.00 97.56 130 TRP A CA 1
ATOM 999 C C . TRP A 1 130 ? -11.283 -7.769 9.345 1.00 97.56 130 TRP A C 1
ATOM 1001 O O . TRP A 1 130 ? -12.072 -7.944 10.280 1.00 97.56 130 TRP A O 1
ATOM 1011 N N . LEU A 1 131 ? -10.067 -7.237 9.531 1.00 96.75 131 LEU A N 1
ATOM 1012 C CA . LEU A 1 131 ? -9.549 -6.826 10.842 1.00 96.75 131 LEU A CA 1
ATOM 1013 C C . LEU A 1 131 ? -10.460 -5.776 11.492 1.00 96.75 131 LEU A C 1
ATOM 1015 O O . LEU A 1 131 ? -10.847 -5.922 12.654 1.00 96.75 131 LEU A O 1
ATOM 1019 N N . ALA A 1 132 ? -10.899 -4.765 10.739 1.00 94.81 132 ALA A N 1
ATOM 1020 C CA . ALA A 1 132 ? -11.808 -3.735 11.244 1.00 94.81 132 ALA A CA 1
ATOM 1021 C C . ALA A 1 132 ? -13.139 -4.300 11.774 1.00 94.81 132 ALA A C 1
ATOM 1023 O O . ALA A 1 132 ? -13.752 -3.707 12.663 1.00 94.81 132 ALA A O 1
ATOM 1024 N N . GLY A 1 133 ? -13.598 -5.439 11.245 1.00 92.94 133 GLY A N 1
ATOM 1025 C CA . GLY A 1 133 ? -14.794 -6.138 11.719 1.00 92.94 133 GLY A CA 1
ATOM 1026 C C . GLY A 1 133 ? -14.594 -6.955 13.001 1.00 92.94 133 GLY A C 1
ATOM 1027 O O . GLY A 1 133 ? -15.583 -7.298 13.649 1.00 92.94 133 GLY A O 1
ATOM 1028 N N . ARG A 1 134 ? -13.346 -7.270 13.370 1.00 94.56 134 ARG A N 1
ATOM 1029 C CA . ARG A 1 134 ? -12.989 -8.118 14.524 1.00 94.56 134 ARG A CA 1
ATOM 1030 C C . ARG A 1 134 ? -12.452 -7.329 15.719 1.00 94.56 134 ARG A C 1
ATOM 1032 O O . ARG A 1 134 ? -12.532 -7.808 16.848 1.00 94.56 134 ARG A O 1
ATOM 1039 N N . LEU A 1 135 ? -11.911 -6.133 15.492 1.00 92.81 135 LEU A N 1
ATOM 1040 C CA . LEU A 1 135 ? -11.290 -5.324 16.540 1.00 92.81 135 LEU A CA 1
ATOM 1041 C C . LEU A 1 135 ? -12.321 -4.657 17.466 1.00 92.81 135 LEU A C 1
ATOM 1043 O O . LEU A 1 135 ? -13.347 -4.127 17.037 1.00 92.81 135 LEU A O 1
ATOM 1047 N N . THR A 1 136 ? -11.996 -4.604 18.762 1.00 93.19 136 THR A N 1
ATOM 1048 C CA . THR A 1 136 ? -12.722 -3.758 19.723 1.00 93.19 136 THR A CA 1
ATOM 1049 C C . THR A 1 136 ? -12.536 -2.278 19.372 1.00 93.19 136 THR A C 1
ATOM 1051 O O . THR A 1 136 ? -11.583 -1.905 18.690 1.00 93.19 136 THR A O 1
ATOM 1054 N N . ARG A 1 137 ? -13.385 -1.382 19.892 1.00 88.88 137 ARG A N 1
ATOM 1055 C CA . ARG A 1 137 ? -13.245 0.067 19.636 1.00 88.88 137 ARG A CA 1
ATOM 1056 C C . ARG A 1 137 ? -11.880 0.625 20.049 1.00 88.88 137 ARG A C 1
ATOM 1058 O O . ARG A 1 137 ? -11.354 1.497 19.361 1.00 88.88 137 ARG A O 1
ATOM 1065 N N . ARG A 1 138 ? -11.317 0.141 21.162 1.00 91.88 138 ARG A N 1
ATOM 1066 C CA . ARG A 1 138 ? -9.991 0.552 21.645 1.00 91.88 138 ARG A CA 1
ATOM 1067 C C . ARG A 1 138 ? -8.898 0.051 20.702 1.00 91.88 138 ARG A C 1
ATOM 1069 O O . ARG A 1 138 ? -8.092 0.855 20.248 1.00 91.88 138 ARG A O 1
ATOM 1076 N N . SER A 1 139 ? -8.927 -1.236 20.356 1.00 93.31 139 SER A N 1
ATOM 1077 C CA . SER A 1 139 ? -7.942 -1.850 19.457 1.00 93.31 139 SER A CA 1
ATOM 1078 C C . SER A 1 139 ? -8.012 -1.275 18.041 1.00 93.31 139 SER A C 1
ATOM 1080 O O . SER A 1 139 ? -6.978 -1.026 17.442 1.00 93.31 139 SER A O 1
ATOM 1082 N N . TYR A 1 140 ? -9.211 -0.981 17.530 1.00 92.94 140 TYR A N 1
ATOM 1083 C CA . TYR A 1 140 ? -9.397 -0.325 16.234 1.00 92.94 140 TYR A CA 1
ATOM 1084 C C . TYR A 1 140 ? -8.766 1.070 16.211 1.00 92.94 140 TYR A C 1
ATOM 1086 O O . TYR A 1 140 ? -8.056 1.413 15.274 1.00 92.94 140 TYR A O 1
ATOM 1094 N N . ARG A 1 141 ? -8.983 1.878 17.258 1.00 92.12 141 ARG A N 1
ATOM 1095 C CA . ARG A 1 141 ? -8.361 3.207 17.366 1.00 92.12 141 ARG A CA 1
ATOM 1096 C C . ARG A 1 141 ? -6.840 3.123 17.437 1.00 92.12 141 ARG A C 1
ATOM 1098 O O . ARG A 1 141 ? -6.180 3.917 16.783 1.00 92.12 141 ARG A O 1
ATOM 1105 N N . ALA A 1 142 ? -6.309 2.165 18.196 1.00 94.12 142 ALA A N 1
ATOM 1106 C CA . ALA A 1 142 ? -4.872 1.924 18.264 1.00 94.12 142 ALA A CA 1
ATOM 1107 C C . ALA A 1 142 ? -4.308 1.491 16.900 1.00 94.12 142 ALA A C 1
ATOM 1109 O O . ALA A 1 142 ? -3.302 2.037 16.466 1.00 94.12 142 ALA A O 1
ATOM 1110 N N . ALA A 1 143 ? -4.993 0.588 16.190 1.00 95.00 143 ALA A N 1
ATOM 1111 C CA . ALA A 1 143 ? -4.599 0.150 14.853 1.00 95.00 143 ALA A CA 1
ATOM 1112 C C . ALA A 1 143 ? -4.602 1.308 13.844 1.00 95.00 143 ALA A C 1
ATOM 1114 O O . ALA A 1 143 ? -3.631 1.485 13.117 1.00 95.00 143 ALA A O 1
ATOM 1115 N N . VAL A 1 144 ? -5.649 2.143 13.836 1.00 94.31 144 VAL A N 1
ATOM 1116 C CA . VAL A 1 144 ? -5.702 3.340 12.980 1.00 94.31 144 VAL A CA 1
ATOM 1117 C C . VAL A 1 144 ? -4.583 4.318 13.335 1.00 94.31 144 VAL A C 1
ATOM 1119 O O . VAL A 1 144 ? -3.915 4.810 12.435 1.00 94.31 144 VAL A O 1
ATOM 1122 N N . ALA A 1 145 ? -4.335 4.577 14.622 1.00 94.38 145 ALA A N 1
ATOM 1123 C CA . ALA A 1 145 ? -3.247 5.456 15.050 1.00 94.38 145 ALA A CA 1
ATOM 1124 C C . ALA A 1 145 ? -1.869 4.9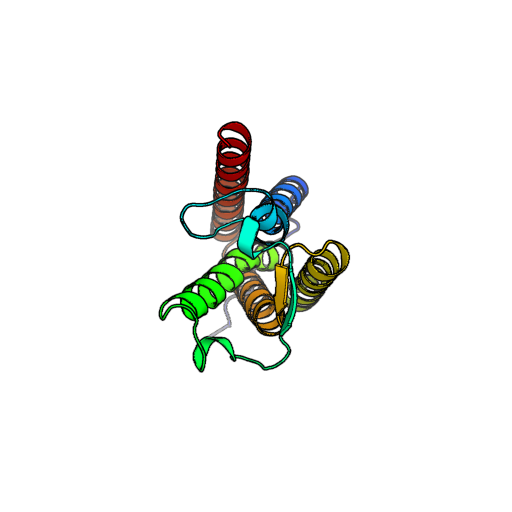25 14.619 1.00 94.38 145 ALA A C 1
ATOM 1126 O O . ALA A 1 145 ? -1.048 5.696 14.133 1.00 94.38 145 ALA A O 1
ATOM 1127 N N . ALA A 1 146 ? -1.641 3.613 14.727 1.00 95.94 146 ALA A N 1
ATOM 1128 C CA . ALA A 1 146 ? -0.417 2.972 14.253 1.00 95.94 146 ALA A CA 1
ATOM 1129 C C . ALA A 1 146 ? -0.260 3.094 12.729 1.00 95.94 146 ALA A C 1
ATOM 1131 O O . ALA A 1 146 ? 0.816 3.444 12.257 1.00 95.94 146 ALA A O 1
ATOM 1132 N N . CYS A 1 147 ? -1.337 2.892 11.961 1.00 95.81 147 CYS A N 1
ATOM 1133 C CA . CYS A 1 147 ? -1.320 3.083 10.507 1.00 95.81 147 CYS A CA 1
ATOM 1134 C C . CYS A 1 147 ? -1.006 4.535 10.126 1.00 95.81 147 CYS A C 1
ATOM 1136 O O . CYS A 1 147 ? -0.243 4.775 9.196 1.00 95.81 147 CYS A O 1
ATOM 1138 N N . VAL A 1 148 ? -1.570 5.503 10.852 1.00 95.38 148 VAL A N 1
ATOM 1139 C CA . VAL A 1 148 ? -1.299 6.932 10.650 1.00 95.38 148 VAL A CA 1
ATOM 1140 C C . VAL A 1 148 ? 0.159 7.265 10.956 1.00 95.38 148 VAL A C 1
ATOM 1142 O O . VAL A 1 148 ? 0.804 7.927 10.150 1.00 95.38 148 VAL A O 1
ATOM 1145 N N . ALA A 1 149 ? 0.696 6.776 12.075 1.00 96.75 149 ALA A N 1
ATOM 1146 C CA . ALA A 1 149 ? 2.100 6.968 12.430 1.00 96.75 149 ALA A CA 1
ATOM 1147 C C . ALA A 1 149 ? 3.042 6.336 11.392 1.00 96.75 149 ALA A C 1
ATOM 1149 O O . ALA A 1 149 ? 3.993 6.979 10.958 1.00 96.75 149 ALA A O 1
ATOM 1150 N N . GLY A 1 150 ? 2.740 5.116 10.935 1.00 97.12 150 GLY A N 1
ATOM 1151 C CA . GLY A 1 150 ? 3.486 4.459 9.860 1.00 97.12 150 GLY A CA 1
ATOM 1152 C C . GLY A 1 150 ? 3.415 5.231 8.540 1.00 97.12 150 GLY A C 1
ATOM 1153 O O . GLY A 1 150 ? 4.437 5.431 7.895 1.00 97.12 150 GLY A O 1
ATOM 1154 N N . SER A 1 151 ? 2.238 5.745 8.175 1.00 97.44 151 SER A N 1
ATOM 1155 C CA . SER A 1 151 ? 2.060 6.552 6.958 1.00 97.44 151 SER A CA 1
ATOM 1156 C C . SER A 1 151 ? 2.846 7.864 7.023 1.00 97.44 151 SER A C 1
ATOM 1158 O O . SER A 1 151 ? 3.486 8.247 6.051 1.00 97.44 151 SER A O 1
ATOM 1160 N N . LEU A 1 152 ? 2.858 8.530 8.183 1.00 97.69 152 LEU A N 1
ATOM 1161 C CA . LEU A 1 152 ? 3.693 9.711 8.419 1.00 97.69 152 LEU A CA 1
ATOM 1162 C C . LEU A 1 152 ? 5.181 9.393 8.279 1.00 9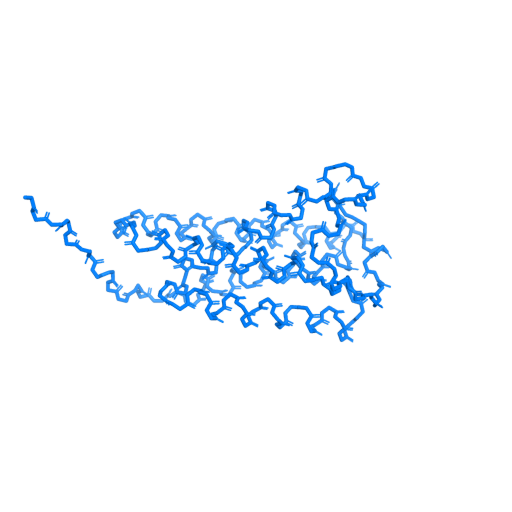7.69 152 LEU A C 1
ATOM 1164 O O . LEU A 1 152 ? 5.899 10.164 7.652 1.00 97.69 152 LEU A O 1
ATOM 1168 N N . ALA A 1 153 ? 5.636 8.265 8.829 1.00 97.50 153 ALA A N 1
ATOM 1169 C CA . ALA A 1 153 ? 7.024 7.837 8.701 1.00 97.50 153 ALA A CA 1
ATOM 1170 C C . ALA A 1 153 ? 7.406 7.584 7.235 1.00 97.50 153 ALA A C 1
ATOM 1172 O O . ALA A 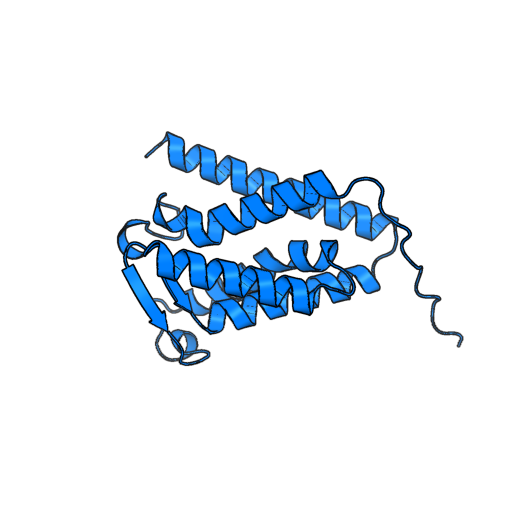1 153 ? 8.466 8.029 6.806 1.00 97.50 153 ALA A O 1
ATOM 1173 N N . VAL A 1 154 ? 6.526 6.945 6.455 1.00 96.56 154 VAL A N 1
ATOM 1174 C CA . VAL A 1 154 ? 6.722 6.747 5.009 1.00 96.56 154 VAL A CA 1
ATOM 1175 C C . VAL A 1 154 ? 6.834 8.086 4.285 1.00 96.56 154 VAL A C 1
ATOM 1177 O O . VAL A 1 154 ? 7.800 8.301 3.561 1.00 96.56 154 VAL A O 1
ATOM 1180 N N . VAL A 1 155 ? 5.891 9.007 4.504 1.00 97.12 155 VAL A N 1
ATOM 1181 C CA . VAL A 1 155 ? 5.898 10.326 3.848 1.00 97.12 155 VAL A CA 1
ATOM 1182 C C . VAL A 1 155 ? 7.141 11.133 4.236 1.00 97.12 155 VAL A C 1
ATOM 1184 O O . VAL A 1 155 ? 7.765 11.744 3.373 1.00 97.12 155 VAL A O 1
ATOM 1187 N N . ALA A 1 156 ? 7.537 11.114 5.510 1.00 96.94 156 ALA A N 1
ATOM 1188 C CA 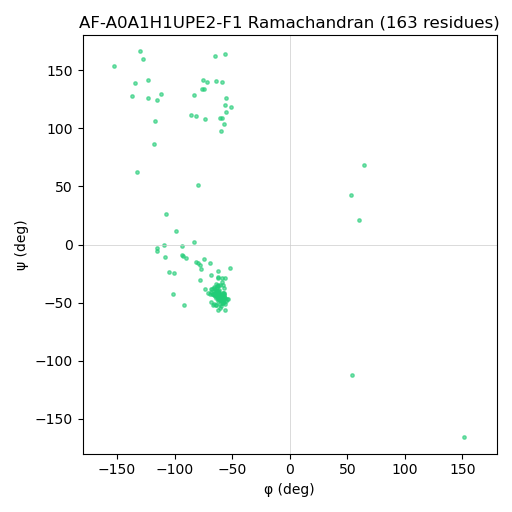. ALA A 1 156 ? 8.731 11.810 5.985 1.00 96.94 156 ALA A CA 1
ATOM 1189 C C . ALA A 1 156 ? 10.020 11.212 5.403 1.00 96.94 156 ALA A C 1
ATOM 1191 O O . ALA A 1 156 ? 10.895 11.960 4.975 1.00 96.94 156 ALA A O 1
ATOM 1192 N N . ALA A 1 157 ? 10.125 9.881 5.343 1.00 95.62 157 ALA A N 1
ATOM 1193 C CA . ALA A 1 157 ? 11.251 9.206 4.705 1.00 95.62 157 ALA A CA 1
ATOM 1194 C C . ALA A 1 157 ? 11.331 9.561 3.217 1.00 95.62 157 ALA A C 1
ATOM 1196 O O . ALA A 1 157 ? 12.402 9.893 2.722 1.00 95.62 157 ALA A O 1
ATOM 1197 N N . PHE A 1 158 ? 10.190 9.566 2.526 1.00 95.38 158 PHE A N 1
ATOM 1198 C CA . PHE A 1 158 ? 10.110 9.920 1.114 1.00 95.38 158 PHE A CA 1
ATOM 1199 C C . PHE A 1 158 ? 10.525 11.377 0.856 1.00 95.38 158 PHE A C 1
ATOM 1201 O O . PHE A 1 158 ? 11.307 11.647 -0.051 1.00 95.38 158 PHE A O 1
ATOM 1208 N N . ALA A 1 159 ? 10.067 12.313 1.692 1.00 95.12 159 ALA A N 1
ATOM 1209 C CA . ALA A 1 159 ? 10.497 13.708 1.637 1.00 95.12 159 ALA A CA 1
ATOM 1210 C C . ALA A 1 159 ? 12.001 13.860 1.915 1.00 95.12 159 ALA A C 1
ATOM 1212 O O . ALA A 1 159 ? 12.670 14.642 1.250 1.00 95.12 159 ALA A O 1
ATOM 1213 N N . GLY A 1 160 ? 12.544 13.097 2.868 1.00 95.56 160 GLY A N 1
ATOM 1214 C CA . GLY A 1 160 ? 13.977 13.076 3.154 1.00 95.56 160 GLY A CA 1
ATOM 1215 C C . GLY A 1 160 ? 14.806 12.589 1.965 1.00 95.56 160 GLY A C 1
ATOM 1216 O O . GLY A 1 160 ? 15.787 13.235 1.618 1.00 95.56 160 GLY A O 1
ATOM 1217 N N . LEU A 1 161 ? 14.385 11.502 1.310 1.00 94.25 161 LEU A N 1
ATOM 1218 C CA . LEU A 1 161 ? 15.045 10.998 0.103 1.00 94.25 161 LEU A CA 1
ATOM 1219 C C . LEU A 1 161 ? 14.990 12.025 -1.037 1.00 94.25 161 LEU A C 1
ATOM 1221 O O . LEU A 1 161 ? 16.012 12.291 -1.657 1.00 94.25 161 LEU A O 1
ATOM 1225 N N . TRP A 1 162 ? 13.838 12.673 -1.246 1.00 91.38 162 TRP A N 1
ATOM 1226 C CA . TRP A 1 162 ? 13.682 13.728 -2.256 1.00 91.38 162 TRP A CA 1
ATOM 1227 C C . TRP A 1 162 ? 14.648 14.906 -2.055 1.00 91.38 162 TRP A C 1
ATOM 1229 O O . TRP A 1 162 ? 15.083 15.515 -3.023 1.00 91.38 162 TRP A O 1
ATOM 1239 N N . LEU A 1 163 ? 14.961 15.263 -0.806 1.00 92.81 163 LEU A N 1
ATOM 1240 C CA . LEU A 1 163 ? 15.816 16.413 -0.489 1.00 92.81 163 LEU A CA 1
ATOM 1241 C C . LEU A 1 163 ? 17.321 16.139 -0.635 1.00 92.81 163 LEU A C 1
ATOM 1243 O O . LEU A 1 163 ? 18.099 17.091 -0.606 1.00 92.81 163 LEU A O 1
ATOM 1247 N N . VAL A 1 164 ? 17.735 14.872 -0.706 1.00 89.81 164 VAL A N 1
ATOM 1248 C CA . VAL A 1 164 ? 19.155 14.465 -0.667 1.00 89.81 164 VAL A CA 1
ATOM 1249 C C . VAL A 1 164 ? 19.666 13.977 -2.030 1.00 89.81 164 VAL A C 1
ATOM 1251 O O . VAL A 1 164 ? 20.873 13.814 -2.201 1.00 89.81 164 VAL A O 1
ATOM 1254 N N . GLN A 1 165 ? 18.769 13.768 -2.991 1.00 81.00 165 GLN A N 1
ATOM 1255 C CA . GLN A 1 165 ? 19.087 13.434 -4.383 1.00 81.00 165 GLN A CA 1
ATOM 1256 C C . GLN A 1 165 ? 19.238 14.685 -5.255 1.00 81.00 165 GLN A C 1
ATOM 1258 O O . GLN A 1 165 ? 20.037 14.620 -6.214 1.00 81.00 165 GLN A O 1
#

Foldseek 3Di:
DDPPPQPPLPPPPDCPLLVVLLVLLVCCVQQVCLPFDDPVDGNPQQLAQAEADDPPVCCVVPPDNCVSVCLLVVLLQSQLLVLLVCQVCLQVSQLVVQVVSLVVCNVRSRHYSHPNSSVSSSNSNPNNNVVNRVDDNVRSVVVSVVSSVVSVVSNVVSVVRVVPD

pLDDT: mean 90.48, std 11.93, range [40.62, 98.75]

Mean predicted aligned error: 5.21 Å

Secondary structure (DSSP, 8-state):
-PPP--------S--HHHHHHHHHHHHHHHTGGGSS-BTTB-GGGG--EEEE-STTHHHHS-SSTTHHHHHHHHHHHHHHHHHHHHGGGHHHHHHHHHHHHHHHHHHHT-EEEEHHHHHHHHHHHHHHHHHHHHS-HHHHHHHHHHHHHHHHHHHHHHHHHHHH-

Sequence (165 aa):
MRPPRAYKLGPVRNTIPAWVLVLAAVFCITVGKAYVDGPLWNASVQSLREIRLIPLQEFYQPTVWYGPWLNFLGNVALFVPVGLLARRRAVPVGVGLSVAIELTQFATATGYTDIDDLIFNTLGAALGGWLAGRLTRRSYRAAVAACVAGSLAVVAAFAGLWLVQ

InterPro domains:
  IPR006976 VanZ-LLP1 [PF04892] (20-132)

Organism: NCBI:txid441500

Solvent-accessible surface area (backbone atoms only — not comparable to full-atom values): 8642 Å² total; per-residue (Å²): 134,81,77,80,76,74,74,77,76,65,88,69,85,78,56,59,68,51,50,53,36,42,51,50,26,47,42,43,67,63,50,42,37,29,79,35,67,50,101,89,48,57,14,82,79,18,62,34,74,45,79,44,77,62,73,62,44,45,74,81,62,48,94,43,94,60,49,43,56,51,50,44,53,49,34,21,59,63,19,22,54,56,2,38,76,43,25,96,44,4,47,70,50,25,44,53,52,35,52,52,48,38,52,45,22,46,75,69,30,28,16,70,22,43,49,50,56,44,52,26,20,24,50,10,2,38,51,14,13,52,48,50,70,70,47,51,75,67,56,42,51,51,52,52,51,50,42,36,52,51,17,48,51,47,44,51,50,52,52,52,42,60,74,74,109